Protein AF-A0AAF0T9L7-F1 (afdb_monomer_lite)

Structure (mmCIF, N/CA/C/O backbone):
data_AF-A0AAF0T9L7-F1
#
_entry.id   AF-A0AAF0T9L7-F1
#
loop_
_atom_site.group_PDB
_atom_site.id
_atom_site.type_symbol
_atom_site.label_atom_id
_atom_site.label_alt_id
_atom_site.label_comp_id
_atom_site.label_asym_id
_atom_site.label_entity_id
_atom_site.label_seq_id
_atom_site.pdbx_PDB_ins_code
_atom_site.Cartn_x
_atom_site.Cartn_y
_atom_site.Cartn_z
_atom_site.occupancy
_atom_site.B_iso_or_equiv
_atom_site.auth_seq_id
_atom_site.auth_comp_id
_atom_site.auth_asym_id
_atom_site.auth_atom_id
_atom_site.pdbx_PDB_model_num
ATOM 1 N N . MET A 1 1 ? -0.101 -30.453 -22.690 1.00 44.97 1 MET A N 1
ATOM 2 C CA . MET A 1 1 ? 1.065 -29.717 -22.142 1.00 44.97 1 MET A CA 1
ATOM 3 C C . MET A 1 1 ? 0.828 -28.213 -21.873 1.00 44.97 1 MET A C 1
ATOM 5 O O . MET A 1 1 ? 1.770 -27.533 -21.501 1.00 44.97 1 MET A O 1
ATOM 9 N N . GLN A 1 2 ? -0.396 -27.660 -21.968 1.00 41.09 2 GLN A N 1
ATOM 10 C CA . GLN A 1 2 ? -0.659 -26.228 -21.673 1.00 41.09 2 GLN A CA 1
ATOM 11 C C . GLN A 1 2 ? -1.040 -25.912 -20.207 1.00 41.09 2 GLN A C 1
ATOM 13 O O . GLN A 1 2 ? -1.051 -24.745 -19.822 1.00 41.09 2 GLN A O 1
ATOM 18 N N . ARG A 1 3 ? -1.340 -26.919 -19.366 1.00 41.00 3 ARG A N 1
ATOM 19 C CA . ARG A 1 3 ? -1.760 -26.705 -17.963 1.00 41.00 3 ARG A CA 1
ATOM 20 C C . ARG A 1 3 ? -0.591 -26.476 -16.992 1.00 41.00 3 ARG A C 1
ATOM 22 O O . ARG A 1 3 ? -0.731 -25.638 -16.104 1.00 41.00 3 ARG A O 1
ATOM 29 N N . GLU A 1 4 ? 0.560 -27.127 -17.193 1.00 37.19 4 GLU A N 1
ATOM 30 C CA . GLU A 1 4 ? 1.775 -26.931 -16.376 1.00 37.19 4 GLU A CA 1
ATOM 31 C C . GLU A 1 4 ? 2.280 -25.478 -16.428 1.00 37.19 4 GLU A C 1
ATOM 33 O O . GLU A 1 4 ? 2.486 -24.841 -15.396 1.00 37.19 4 GLU A O 1
ATOM 38 N N . GLY A 1 5 ? 2.401 -24.909 -17.635 1.00 35.00 5 GLY A N 1
ATOM 39 C CA . GLY A 1 5 ? 2.940 -23.556 -17.831 1.00 35.00 5 GLY A CA 1
ATOM 40 C C . GLY A 1 5 ? 2.062 -22.436 -17.258 1.00 35.00 5 GLY A C 1
ATOM 41 O O . GLY A 1 5 ? 2.557 -21.347 -16.971 1.00 35.00 5 GLY A O 1
ATOM 42 N N . SER A 1 6 ? 0.766 -22.697 -17.059 1.00 45.22 6 SER A N 1
ATOM 43 C CA . SER A 1 6 ? -0.168 -21.751 -16.438 1.00 45.22 6 SER A CA 1
ATOM 44 C C . SER A 1 6 ? -0.109 -21.805 -14.903 1.00 45.22 6 SER A C 1
ATOM 46 O O . SER A 1 6 ? -0.195 -20.764 -14.252 1.00 45.22 6 SER A O 1
ATOM 48 N N . ARG A 1 7 ? 0.124 -22.990 -14.309 1.00 40.91 7 ARG A N 1
ATOM 49 C CA . ARG A 1 7 ? 0.312 -23.148 -12.852 1.00 40.91 7 ARG A CA 1
ATOM 50 C C . ARG A 1 7 ? 1.605 -22.509 -12.356 1.00 40.91 7 ARG A C 1
ATOM 52 O O . ARG A 1 7 ? 1.544 -21.709 -11.430 1.00 40.91 7 ARG A O 1
ATOM 59 N N . VAL A 1 8 ? 2.729 -22.757 -13.030 1.00 42.78 8 VAL A N 1
ATOM 60 C CA . VAL A 1 8 ? 4.041 -22.210 -12.632 1.00 42.78 8 VAL A CA 1
ATOM 61 C C . VAL A 1 8 ? 4.058 -20.678 -12.705 1.00 42.78 8 VAL A C 1
ATOM 63 O O . VAL A 1 8 ? 4.548 -20.013 -11.795 1.00 42.78 8 VAL A O 1
ATOM 66 N N . LYS A 1 9 ? 3.435 -20.078 -13.732 1.00 46.19 9 LYS A N 1
ATOM 67 C CA . LYS A 1 9 ? 3.265 -18.614 -13.799 1.00 46.19 9 LYS A CA 1
ATOM 68 C C . LYS A 1 9 ? 2.417 -18.073 -12.645 1.00 46.19 9 LYS A C 1
ATOM 70 O O . LYS A 1 9 ? 2.700 -16.985 -12.152 1.00 46.19 9 LYS A O 1
ATOM 75 N N . LYS A 1 10 ? 1.395 -18.814 -12.207 1.00 51.34 10 LYS A N 1
ATOM 76 C CA . LYS A 1 10 ? 0.506 -18.417 -11.106 1.00 51.34 10 LYS A CA 1
ATOM 77 C C . LYS A 1 10 ? 1.202 -18.515 -9.740 1.00 51.34 10 LYS A C 1
ATOM 79 O O . LYS A 1 10 ? 1.030 -17.614 -8.924 1.00 51.34 10 LYS A O 1
ATOM 84 N N . GLU A 1 11 ? 2.035 -19.532 -9.526 1.00 48.31 11 GLU A N 1
ATOM 85 C CA . GLU A 1 11 ? 2.870 -19.697 -8.322 1.00 48.31 11 GLU A CA 1
ATOM 86 C C . GLU A 1 11 ? 3.959 -18.624 -8.207 1.00 48.31 11 GLU A C 1
ATOM 88 O O . GLU A 1 11 ? 4.082 -17.980 -7.166 1.00 48.31 11 GLU A O 1
ATOM 93 N N . VAL A 1 12 ? 4.683 -18.342 -9.296 1.00 53.25 12 VAL A N 1
ATOM 94 C CA . VAL A 1 12 ? 5.700 -17.273 -9.327 1.00 53.25 12 VAL A CA 1
ATOM 95 C C . VAL A 1 12 ? 5.063 -15.885 -9.128 1.00 53.25 12 VAL A C 1
ATOM 97 O O . VAL A 1 12 ? 5.636 -15.000 -8.489 1.00 53.25 12 VAL A O 1
ATOM 100 N N . CYS A 1 13 ? 3.838 -15.687 -9.620 1.00 58.91 13 CYS A N 1
ATOM 101 C CA . CYS A 1 13 ? 3.065 -14.464 -9.396 1.00 58.91 13 CYS A CA 1
ATOM 102 C C . CYS A 1 13 ? 2.594 -14.346 -7.928 1.00 58.91 13 CYS A C 1
ATOM 104 O O . CYS A 1 13 ? 2.679 -13.274 -7.327 1.00 58.91 13 CYS A O 1
ATOM 106 N N . SER A 1 14 ? 2.185 -15.460 -7.308 1.00 63.88 14 SER A N 1
ATOM 107 C CA . SER A 1 14 ? 1.803 -15.527 -5.890 1.00 63.88 14 SER A CA 1
ATOM 108 C C . SER A 1 14 ? 2.974 -15.210 -4.952 1.00 63.88 14 SER A C 1
ATOM 110 O O . SER A 1 14 ? 2.813 -14.384 -4.048 1.00 63.88 14 SER A O 1
ATOM 112 N N . CYS A 1 15 ? 4.169 -15.764 -5.197 1.00 78.06 15 CYS A N 1
ATOM 113 C CA . CYS A 1 15 ? 5.333 -15.481 -4.354 1.00 78.06 15 CYS A CA 1
ATOM 114 C C . CYS A 1 15 ? 5.812 -14.027 -4.488 1.00 78.06 15 CYS A C 1
ATOM 116 O O . CYS A 1 15 ? 6.264 -13.426 -3.513 1.00 78.06 15 CYS A O 1
ATOM 118 N N . LEU A 1 16 ? 5.685 -13.429 -5.679 1.00 83.19 16 LEU A N 1
ATOM 119 C CA . LEU A 1 16 ? 6.010 -12.018 -5.886 1.00 83.19 16 LEU A CA 1
ATOM 120 C C . LEU A 1 16 ? 5.016 -11.104 -5.162 1.00 83.19 16 LEU A C 1
ATOM 122 O O . LEU A 1 16 ? 5.440 -10.163 -4.493 1.00 83.19 16 LEU A O 1
ATOM 126 N N . ARG A 1 17 ? 3.712 -11.398 -5.246 1.00 85.25 17 ARG A N 1
ATOM 127 C CA . ARG A 1 17 ? 2.680 -10.662 -4.503 1.00 85.25 17 ARG A CA 1
ATOM 128 C C . ARG A 1 17 ? 2.938 -10.709 -2.997 1.00 85.25 17 ARG A C 1
ATOM 130 O O . ARG A 1 17 ? 2.876 -9.664 -2.361 1.00 85.25 17 ARG A O 1
ATOM 137 N N . ALA A 1 18 ? 3.265 -11.879 -2.445 1.00 88.00 18 ALA A N 1
ATOM 138 C CA . ALA A 1 18 ? 3.575 -12.027 -1.022 1.00 88.00 18 ALA A CA 1
ATOM 139 C C . ALA A 1 18 ? 4.761 -11.145 -0.594 1.00 88.00 18 ALA A C 1
ATOM 141 O O . ALA A 1 18 ? 4.631 -10.363 0.343 1.00 88.00 18 ALA A O 1
ATOM 142 N N . ARG A 1 19 ? 5.869 -11.171 -1.350 1.00 89.38 19 ARG A N 1
ATOM 143 C CA . ARG A 1 19 ? 7.046 -10.317 -1.093 1.00 89.38 19 ARG A CA 1
ATOM 144 C C . ARG A 1 19 ? 6.738 -8.821 -1.182 1.00 89.38 19 ARG A C 1
ATOM 146 O O . ARG A 1 19 ? 7.317 -8.025 -0.453 1.00 89.38 19 ARG A O 1
ATOM 153 N N . LEU A 1 20 ? 5.849 -8.414 -2.089 1.00 90.88 20 LEU A N 1
ATOM 154 C CA . LEU A 1 20 ? 5.440 -7.011 -2.215 1.00 90.88 20 LEU A CA 1
ATOM 155 C C . LEU A 1 20 ? 4.542 -6.574 -1.056 1.00 90.88 20 LEU A C 1
ATOM 157 O O . LEU A 1 20 ? 4.671 -5.449 -0.585 1.00 90.88 20 LEU A O 1
ATOM 161 N N . VAL A 1 21 ? 3.668 -7.459 -0.575 1.00 92.50 21 VAL A N 1
ATOM 162 C CA . VAL A 1 21 ? 2.855 -7.215 0.625 1.00 92.50 21 VAL A CA 1
ATOM 163 C C . VAL A 1 21 ? 3.735 -7.129 1.871 1.00 92.50 21 VAL A C 1
ATOM 165 O O . VAL A 1 21 ? 3.544 -6.230 2.681 1.00 92.50 21 VAL A O 1
ATOM 168 N N . GLU A 1 22 ? 4.731 -7.999 2.005 1.00 92.69 22 GLU A N 1
ATOM 169 C CA . GLU A 1 22 ? 5.725 -7.921 3.078 1.00 92.69 22 GLU A CA 1
ATOM 170 C C . GLU A 1 22 ? 6.506 -6.600 3.018 1.00 92.69 22 GLU A C 1
ATOM 172 O O . GLU A 1 22 ? 6.588 -5.882 4.012 1.00 92.69 22 GLU A O 1
ATOM 177 N N . SER A 1 23 ? 6.971 -6.212 1.825 1.00 90.94 23 SER A N 1
ATOM 178 C CA . SER A 1 23 ? 7.615 -4.913 1.598 1.00 90.94 23 SER A CA 1
ATOM 179 C C . SER A 1 23 ? 6.702 -3.741 1.972 1.00 90.94 23 SER A C 1
ATOM 181 O O . SER A 1 23 ? 7.194 -2.745 2.499 1.00 90.94 23 SER A O 1
ATOM 183 N N . LEU A 1 24 ? 5.394 -3.842 1.711 1.00 94.25 24 LEU A N 1
ATOM 184 C CA . LEU A 1 24 ? 4.403 -2.840 2.107 1.00 94.25 24 LEU A CA 1
ATOM 185 C C . LEU A 1 24 ? 4.301 -2.759 3.627 1.00 94.25 24 LEU A C 1
ATOM 187 O O . LEU A 1 24 ? 4.399 -1.668 4.179 1.00 94.25 24 LEU A O 1
ATOM 191 N N . ILE A 1 25 ? 4.155 -3.901 4.302 1.00 92.88 25 ILE A N 1
ATOM 192 C CA . ILE A 1 25 ? 4.043 -3.966 5.763 1.00 92.88 25 ILE A CA 1
ATOM 193 C C . ILE A 1 25 ? 5.285 -3.359 6.421 1.00 92.88 25 ILE A C 1
ATOM 195 O O . ILE A 1 25 ? 5.131 -2.475 7.264 1.00 92.88 25 ILE A O 1
ATOM 199 N N . GLN A 1 26 ? 6.484 -3.749 5.985 1.00 93.06 26 GLN A N 1
ATOM 200 C CA . GLN A 1 26 ? 7.731 -3.196 6.515 1.00 93.06 26 GLN A CA 1
ATOM 201 C C . GLN A 1 26 ? 7.818 -1.683 6.275 1.00 93.06 26 GLN A C 1
ATOM 203 O O . GLN A 1 26 ? 8.050 -0.920 7.205 1.00 93.06 26 GLN A O 1
ATOM 208 N N . SER A 1 27 ? 7.515 -1.225 5.055 1.00 92.12 27 SER A N 1
ATOM 209 C CA . SER A 1 27 ? 7.554 0.207 4.725 1.00 92.12 27 SER A CA 1
ATOM 210 C C . SER A 1 27 ? 6.575 1.028 5.571 1.00 92.12 27 SER A C 1
ATOM 212 O O . SER A 1 27 ? 6.894 2.139 5.978 1.00 92.12 27 SER A O 1
ATOM 214 N N . THR A 1 28 ? 5.380 0.495 5.858 1.00 91.81 28 THR A N 1
ATOM 215 C CA . THR A 1 28 ? 4.410 1.176 6.735 1.00 91.81 28 THR A CA 1
ATOM 216 C C . THR A 1 28 ? 4.888 1.269 8.183 1.00 91.81 28 THR A C 1
ATOM 218 O O . THR A 1 28 ? 4.606 2.264 8.844 1.00 91.81 28 THR A O 1
ATOM 221 N N . GLN A 1 29 ? 5.631 0.270 8.669 1.00 91.06 29 GLN A N 1
ATOM 222 C CA . GLN A 1 29 ? 6.225 0.293 10.008 1.00 91.06 29 GLN A CA 1
ATOM 223 C C . GLN A 1 29 ? 7.369 1.306 10.087 1.00 91.06 29 GLN A C 1
ATOM 225 O O . GLN A 1 29 ? 7.397 2.117 11.009 1.00 91.06 29 GLN A O 1
ATOM 230 N N . ASP A 1 30 ? 8.253 1.321 9.088 1.00 90.06 30 ASP A N 1
ATOM 231 C CA . ASP A 1 30 ? 9.377 2.261 9.018 1.00 90.06 30 ASP A CA 1
ATOM 232 C C . ASP A 1 30 ? 8.896 3.722 8.933 1.00 90.06 30 ASP A C 1
ATOM 234 O O . ASP A 1 30 ? 9.528 4.625 9.480 1.00 90.06 30 ASP A O 1
ATOM 238 N N . LEU A 1 31 ? 7.756 3.959 8.271 1.00 88.81 31 LEU A N 1
ATOM 239 C CA . LEU A 1 31 ? 7.113 5.275 8.174 1.00 88.81 31 LEU A CA 1
ATOM 240 C C . LEU A 1 31 ? 6.225 5.625 9.375 1.00 88.81 31 LEU A C 1
ATOM 242 O O . LEU A 1 31 ? 5.736 6.751 9.422 1.00 88.81 31 LEU A O 1
ATOM 246 N N . GLN A 1 32 ? 6.003 4.694 10.312 1.00 89.06 32 GLN A N 1
ATOM 247 C CA . GLN A 1 32 ? 5.144 4.884 11.491 1.00 89.06 32 GLN A CA 1
ATOM 248 C C . GLN A 1 32 ? 3.732 5.394 11.133 1.00 89.06 32 GLN A C 1
ATOM 250 O O . GLN A 1 32 ? 3.168 6.238 11.827 1.00 89.06 32 GLN A O 1
ATOM 255 N N . VAL A 1 33 ? 3.156 4.910 10.025 1.00 88.31 33 VAL A N 1
ATOM 256 C CA . VAL A 1 33 ? 1.812 5.339 9.599 1.00 88.31 33 VAL A CA 1
ATOM 257 C C . VAL A 1 33 ? 0.723 4.700 10.455 1.00 88.31 33 VAL A C 1
ATOM 259 O O . VAL A 1 33 ? 0.881 3.589 10.969 1.00 88.31 33 VAL A O 1
ATOM 262 N N . SER A 1 34 ? -0.423 5.373 10.553 1.00 88.56 34 SER A N 1
ATOM 263 C CA . SER A 1 34 ? -1.577 4.845 11.275 1.00 88.56 34 SER A CA 1
ATOM 264 C C . SER A 1 34 ? -2.085 3.522 10.669 1.00 88.56 34 SER A C 1
ATOM 266 O O . SER A 1 34 ? -1.939 3.272 9.462 1.00 88.56 34 SER A O 1
ATOM 268 N N . PRO A 1 35 ? -2.727 2.656 11.474 1.00 87.75 35 PRO A N 1
ATOM 269 C CA . PRO A 1 35 ? -3.297 1.407 10.979 1.00 87.75 35 PRO A CA 1
ATOM 270 C C . PRO A 1 35 ? -4.268 1.604 9.807 1.00 87.75 35 PRO A C 1
ATOM 272 O O . PRO A 1 35 ? -4.201 0.847 8.837 1.00 87.75 35 PRO A O 1
ATOM 275 N N . VAL A 1 36 ? -5.104 2.651 9.837 1.00 86.94 36 VAL A N 1
ATOM 276 C CA . VAL A 1 36 ? -6.022 2.965 8.731 1.00 86.94 36 VAL A CA 1
ATOM 277 C C . VAL A 1 36 ? -5.261 3.182 7.421 1.00 86.94 36 VAL A C 1
ATOM 279 O O . VAL A 1 36 ? -5.594 2.548 6.424 1.00 86.94 36 VAL A O 1
ATOM 282 N N . VAL A 1 37 ? -4.163 3.947 7.423 1.00 89.00 37 VAL A N 1
ATOM 283 C CA . VAL A 1 37 ? -3.316 4.159 6.236 1.00 89.00 37 VAL A CA 1
ATOM 284 C C . VAL A 1 37 ? -2.710 2.845 5.743 1.00 89.00 37 VAL A C 1
ATOM 286 O O . VAL A 1 37 ? -2.718 2.579 4.539 1.00 89.00 37 VAL A O 1
ATOM 289 N N . LYS A 1 38 ? -2.220 1.996 6.654 1.00 91.19 38 LYS A N 1
ATOM 290 C CA . LYS A 1 38 ? -1.647 0.685 6.312 1.00 91.19 38 LYS A CA 1
ATOM 291 C C . LYS A 1 38 ? -2.661 -0.205 5.591 1.00 91.19 38 LYS A C 1
ATOM 293 O O . LYS A 1 38 ? -2.341 -0.780 4.547 1.00 91.19 38 LYS A O 1
ATOM 298 N N . TYR A 1 39 ? -3.876 -0.320 6.121 1.00 89.56 39 TYR A N 1
ATOM 299 C CA . TYR A 1 39 ? -4.913 -1.169 5.530 1.00 89.56 39 TYR A CA 1
ATOM 300 C C . TYR A 1 39 ? -5.495 -0.573 4.242 1.00 89.56 39 TYR A C 1
ATOM 302 O O . TYR A 1 39 ? -5.749 -1.323 3.293 1.00 89.56 39 TYR A O 1
ATOM 310 N N . SER A 1 40 ? -5.618 0.754 4.154 1.00 89.50 40 SER A N 1
ATOM 311 C CA . SER A 1 40 ? -5.934 1.469 2.910 1.00 89.50 40 SER A CA 1
ATOM 312 C C . SER A 1 40 ? -4.920 1.156 1.817 1.00 89.50 40 SER A C 1
ATOM 314 O O . SER A 1 40 ? -5.302 0.724 0.729 1.00 89.50 40 SER A O 1
ATOM 316 N N . ALA A 1 41 ? -3.627 1.283 2.122 1.00 92.19 41 ALA A N 1
ATOM 317 C CA . ALA A 1 41 ? -2.548 1.040 1.172 1.00 92.19 41 ALA A CA 1
ATOM 318 C C . ALA A 1 41 ? -2.522 -0.419 0.711 1.00 92.19 41 ALA A C 1
ATOM 320 O O . ALA A 1 41 ? -2.368 -0.693 -0.481 1.00 92.19 41 ALA A O 1
ATOM 321 N N . LEU A 1 42 ? -2.728 -1.356 1.642 1.00 91.56 42 LEU A N 1
ATOM 322 C CA . LEU A 1 42 ? -2.811 -2.780 1.338 1.00 91.56 42 LEU A CA 1
ATOM 323 C C . LEU A 1 42 ? -3.977 -3.085 0.391 1.00 91.56 42 LEU A C 1
ATOM 325 O O . LEU A 1 42 ? -3.793 -3.802 -0.593 1.00 91.56 42 LEU A O 1
ATOM 329 N N . SER A 1 43 ? -5.158 -2.523 0.657 1.00 90.12 43 SER A N 1
ATOM 330 C CA . SER A 1 43 ? -6.332 -2.693 -0.202 1.00 90.12 43 SER A CA 1
ATOM 331 C C . SER A 1 43 ? -6.104 -2.081 -1.588 1.00 90.12 43 SER A C 1
ATOM 333 O O . SER A 1 43 ? -6.293 -2.748 -2.610 1.00 90.12 43 SER A O 1
ATOM 335 N N . LEU A 1 44 ? -5.605 -0.843 -1.632 1.00 90.62 44 LEU A N 1
ATOM 336 C CA . LEU A 1 44 ? -5.315 -0.110 -2.863 1.00 90.62 44 LEU A CA 1
ATOM 337 C C . LEU A 1 44 ? -4.313 -0.866 -3.748 1.00 90.62 44 LEU A C 1
ATOM 339 O O . LEU A 1 44 ? -4.545 -1.043 -4.945 1.00 90.62 44 LEU A O 1
ATOM 343 N N . PHE A 1 45 ? -3.225 -1.362 -3.158 1.00 92.19 45 PHE A N 1
ATOM 344 C CA . PHE A 1 45 ? -2.176 -2.060 -3.891 1.00 92.19 45 PHE A CA 1
ATOM 345 C C . PHE A 1 45 ? -2.545 -3.512 -4.220 1.00 92.19 45 PHE A C 1
ATOM 347 O O . PHE A 1 45 ? -2.594 -3.893 -5.389 1.00 92.19 45 PHE A O 1
ATOM 354 N N . ALA A 1 46 ? -2.794 -4.346 -3.207 1.00 89.94 46 ALA A N 1
ATOM 355 C CA . ALA A 1 46 ? -2.865 -5.797 -3.380 1.00 89.94 46 ALA A CA 1
ATOM 356 C C . ALA A 1 46 ? -4.207 -6.273 -3.950 1.00 89.94 46 ALA A C 1
ATOM 358 O O . ALA A 1 46 ? -4.239 -7.274 -4.671 1.00 89.94 46 ALA A O 1
ATOM 359 N N . ASN A 1 47 ? -5.305 -5.579 -3.641 1.00 87.50 47 ASN A N 1
ATOM 360 C CA . ASN A 1 47 ? -6.644 -6.001 -4.060 1.00 87.50 47 ASN A CA 1
ATOM 361 C C . ASN A 1 47 ? -7.108 -5.311 -5.339 1.00 87.50 47 ASN A C 1
ATOM 363 O O . ASN A 1 47 ? -7.932 -5.874 -6.053 1.00 87.50 47 ASN A O 1
ATOM 367 N N . ARG A 1 48 ? -6.577 -4.122 -5.646 1.00 88.38 48 ARG A N 1
ATOM 368 C CA . ARG A 1 48 ? -7.032 -3.326 -6.791 1.00 88.38 48 ARG A CA 1
ATOM 369 C C . ARG A 1 48 ? -5.944 -3.139 -7.837 1.00 88.38 48 ARG A C 1
ATOM 371 O O . ARG A 1 48 ? -6.083 -3.639 -8.947 1.00 88.38 48 ARG A O 1
ATOM 378 N N . PHE A 1 49 ? -4.835 -2.491 -7.489 1.00 89.38 49 PHE A N 1
ATOM 379 C CA . PHE A 1 49 ? -3.804 -2.150 -8.470 1.00 89.38 49 PHE A CA 1
ATOM 380 C C . PHE A 1 49 ? -3.109 -3.388 -9.054 1.00 89.38 49 PHE A C 1
ATOM 382 O O . PHE A 1 49 ? -3.049 -3.546 -10.273 1.00 89.38 49 PHE A O 1
ATOM 389 N N . TYR A 1 50 ? -2.622 -4.296 -8.203 1.00 88.56 50 TYR A N 1
ATOM 390 C CA . TYR A 1 50 ? -1.885 -5.485 -8.636 1.00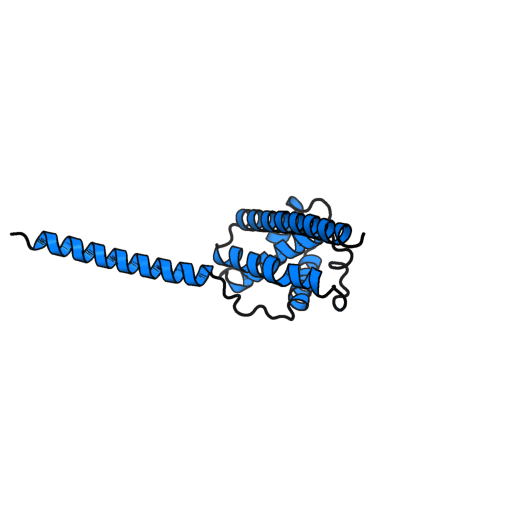 88.56 50 TYR A CA 1
ATOM 391 C C . TYR A 1 50 ? -2.734 -6.422 -9.522 1.00 88.56 50 TYR A C 1
ATOM 393 O O . TYR A 1 50 ? -2.251 -6.824 -10.583 1.00 88.56 50 TYR A O 1
ATOM 401 N N . PRO A 1 51 ? -4.004 -6.738 -9.187 1.00 86.12 51 PRO A N 1
ATOM 402 C CA . PRO A 1 51 ? -4.867 -7.509 -10.081 1.00 86.12 51 PRO A CA 1
ATOM 403 C C . PRO A 1 51 ? -5.182 -6.794 -11.398 1.00 86.12 51 PRO A C 1
ATOM 405 O O . PRO A 1 51 ? -5.125 -7.442 -12.441 1.00 86.12 51 PRO A O 1
ATOM 408 N N . SER A 1 52 ? -5.445 -5.481 -11.390 1.00 84.69 52 SER A N 1
ATOM 409 C CA . SER A 1 52 ? -5.683 -4.707 -12.622 1.00 84.69 52 SER A CA 1
ATOM 410 C C . SER A 1 52 ? -4.478 -4.738 -13.560 1.00 84.69 52 SER A C 1
ATOM 412 O O . SER A 1 52 ? -4.627 -4.861 -14.776 1.00 84.69 52 SER A O 1
ATOM 414 N N . LEU A 1 53 ? -3.276 -4.707 -12.989 1.00 81.88 53 LEU A N 1
ATOM 415 C CA . LEU A 1 53 ? -2.018 -4.749 -13.721 1.00 81.88 53 LEU A CA 1
ATOM 416 C C . LEU A 1 53 ? -1.769 -6.096 -14.415 1.00 81.88 53 LEU A C 1
ATOM 418 O O . LEU A 1 53 ? -1.308 -6.128 -15.556 1.00 81.88 53 LEU A O 1
ATOM 422 N N . ILE A 1 54 ? -2.090 -7.201 -13.737 1.00 78.56 54 ILE A N 1
ATOM 423 C CA . ILE A 1 54 ? -1.925 -8.566 -14.261 1.00 78.56 54 ILE A CA 1
ATOM 424 C C . ILE A 1 54 ? -3.085 -8.967 -15.189 1.00 78.56 54 ILE A C 1
ATOM 426 O O . ILE A 1 54 ? -2.866 -9.685 -16.162 1.00 78.56 54 ILE A O 1
ATOM 430 N N . GLY A 1 55 ? -4.311 -8.525 -14.893 1.00 66.81 55 GLY A N 1
ATOM 431 C CA . GLY A 1 55 ? -5.537 -8.961 -15.565 1.00 66.81 55 GLY A CA 1
ATOM 432 C C . GLY A 1 55 ? -5.885 -8.196 -16.844 1.00 66.81 55 GLY A C 1
ATOM 433 O O . GLY A 1 55 ? -6.252 -8.823 -17.834 1.00 66.81 55 GLY A O 1
ATOM 434 N N . ALA A 1 56 ? -5.766 -6.863 -16.858 1.00 59.66 56 ALA A N 1
ATOM 435 C CA . ALA A 1 56 ? -6.162 -6.055 -18.021 1.00 59.66 56 ALA A CA 1
ATOM 436 C C . ALA A 1 56 ? -5.054 -5.942 -19.085 1.00 59.66 56 ALA A C 1
ATOM 438 O O . ALA A 1 56 ? -5.316 -5.605 -20.241 1.00 59.66 56 ALA A O 1
ATOM 439 N N . GLY A 1 57 ? -3.807 -6.240 -18.705 1.00 56.28 57 GLY A N 1
ATOM 440 C CA . GLY A 1 57 ? -2.636 -5.835 -19.471 1.00 56.28 57 GLY A CA 1
ATOM 441 C C . GLY A 1 57 ? -2.512 -4.309 -19.486 1.00 56.28 57 GLY A C 1
ATOM 442 O O . GLY A 1 57 ? -3.483 -3.567 -19.574 1.00 56.28 57 GLY A O 1
ATOM 443 N N . THR A 1 58 ? -1.292 -3.798 -19.417 1.00 58.88 58 THR A N 1
ATOM 444 C CA . THR A 1 58 ? -1.002 -2.353 -19.399 1.00 58.88 58 THR A CA 1
ATOM 445 C C . THR A 1 58 ? -1.206 -1.700 -20.776 1.00 58.88 58 THR A C 1
ATOM 447 O O . THR A 1 58 ? -0.403 -0.860 -21.175 1.00 58.88 58 THR A O 1
ATOM 450 N N . LYS A 1 59 ? -2.200 -2.141 -21.559 1.00 56.03 59 LYS A N 1
ATOM 451 C CA . LYS A 1 59 ? -2.348 -1.800 -22.983 1.00 56.03 59 LYS A CA 1
ATOM 452 C C . LYS A 1 59 ? -2.542 -0.298 -23.201 1.00 56.03 59 LYS A C 1
ATOM 454 O O . LYS A 1 59 ? -1.972 0.242 -24.143 1.00 56.03 59 LYS A O 1
ATOM 459 N N . ASP A 1 60 ? -3.242 0.366 -22.284 1.00 54.75 60 ASP A N 1
ATOM 460 C CA . ASP A 1 60 ? -3.518 1.804 -22.385 1.00 54.75 60 ASP A CA 1
ATOM 461 C C . ASP A 1 60 ? -2.470 2.669 -21.670 1.00 54.75 60 ASP A C 1
ATOM 463 O O . ASP A 1 60 ? -2.210 3.810 -22.054 1.00 54.75 60 ASP A O 1
ATOM 467 N N . ALA A 1 61 ? -1.797 2.121 -20.658 1.00 59.28 61 ALA A N 1
ATOM 468 C CA . ALA A 1 61 ? -0.835 2.861 -19.855 1.00 59.28 61 ALA A CA 1
ATOM 469 C C . ALA A 1 61 ? 0.589 2.706 -20.423 1.00 59.28 61 ALA A C 1
ATOM 471 O O . ALA A 1 61 ? 1.385 1.883 -19.966 1.00 59.28 61 ALA A O 1
ATOM 472 N N . LYS A 1 62 ? 0.928 3.538 -21.418 1.00 63.94 62 LYS A N 1
ATOM 473 C CA . LYS A 1 62 ? 2.257 3.631 -22.069 1.00 63.94 62 LYS A CA 1
ATOM 474 C C . LYS A 1 62 ? 3.337 4.262 -21.168 1.00 63.94 62 LYS A C 1
ATOM 476 O O . LYS A 1 62 ? 4.052 5.177 -21.575 1.00 63.94 62 LYS A O 1
ATOM 481 N N . SER A 1 63 ? 3.454 3.821 -19.917 1.00 73.81 63 SER A N 1
ATOM 482 C CA . SER A 1 63 ? 4.490 4.301 -18.997 1.00 73.81 63 SER A CA 1
ATOM 483 C C . SER A 1 63 ? 5.654 3.318 -18.928 1.00 73.81 63 SER A C 1
ATOM 485 O O . SER A 1 63 ? 5.446 2.123 -18.729 1.00 73.81 63 SER A O 1
ATOM 487 N N . TRP A 1 64 ? 6.888 3.829 -18.989 1.00 77.50 64 TRP A N 1
ATOM 488 C CA . TRP A 1 64 ? 8.107 3.034 -18.769 1.00 77.50 64 TRP A CA 1
ATOM 489 C C . TRP A 1 64 ? 8.115 2.329 -17.397 1.00 77.50 64 TRP A C 1
ATOM 491 O O . TRP A 1 64 ? 8.777 1.312 -17.223 1.00 77.50 64 TRP A O 1
ATOM 501 N N . LEU A 1 65 ? 7.338 2.835 -16.428 1.00 77.69 65 LEU A N 1
ATOM 502 C CA . LEU A 1 65 ? 7.161 2.212 -15.112 1.00 77.69 65 LEU A CA 1
ATOM 503 C C . LEU A 1 65 ? 6.409 0.874 -15.178 1.00 77.69 65 LEU A C 1
ATOM 505 O O . LEU A 1 65 ? 6.565 0.032 -14.295 1.00 77.69 65 LEU A O 1
ATOM 509 N N . LEU A 1 66 ? 5.595 0.675 -16.213 1.00 76.81 66 LEU A N 1
ATOM 510 C CA . LEU A 1 66 ? 4.763 -0.513 -16.386 1.00 76.81 66 LEU A CA 1
ATOM 511 C C . LEU A 1 66 ? 5.369 -1.522 -17.367 1.00 76.81 66 LEU A C 1
ATOM 513 O O . LEU A 1 66 ? 5.016 -2.699 -17.323 1.00 76.81 66 LEU A O 1
ATOM 517 N N . GLN A 1 67 ? 6.291 -1.084 -18.230 1.00 75.38 67 GLN A N 1
ATOM 518 C CA . GLN A 1 67 ? 6.940 -1.933 -19.226 1.00 75.38 67 GLN A CA 1
ATOM 519 C C . GLN A 1 67 ? 8.456 -1.674 -19.275 1.00 75.38 67 GLN A C 1
ATOM 521 O O . GLN A 1 67 ? 8.866 -0.612 -19.745 1.00 75.38 67 GLN A O 1
ATOM 526 N N . PRO A 1 68 ? 9.303 -2.632 -18.846 1.00 70.50 68 PRO A N 1
ATOM 527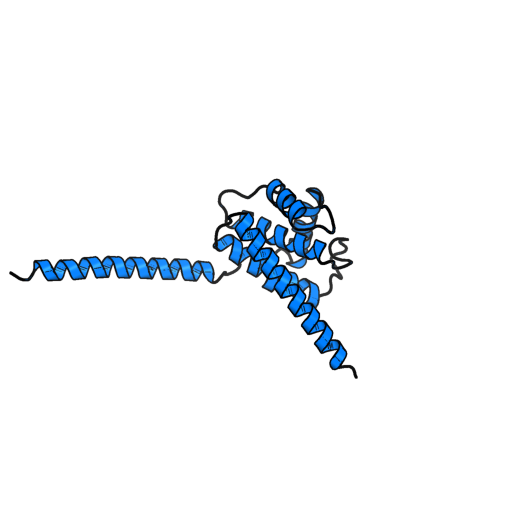 C CA . PRO A 1 68 ? 8.971 -3.941 -18.266 1.00 70.50 68 PRO A CA 1
ATOM 528 C C . PRO A 1 68 ? 8.517 -3.862 -16.797 1.00 70.50 68 PRO A C 1
ATOM 530 O O . PRO A 1 68 ? 8.970 -3.007 -16.036 1.00 70.50 68 PRO A O 1
ATOM 533 N N . LEU A 1 69 ? 7.673 -4.809 -16.369 1.00 76.00 69 LEU A N 1
ATOM 534 C CA . LEU A 1 69 ? 7.199 -4.908 -14.987 1.00 76.00 69 LEU A CA 1
ATOM 535 C C . LEU A 1 69 ? 8.283 -5.483 -14.057 1.00 76.00 69 LEU A C 1
ATOM 537 O O . LEU A 1 69 ? 8.324 -6.680 -13.775 1.00 76.00 69 LEU A O 1
ATOM 541 N N . ARG A 1 70 ? 9.203 -4.626 -13.609 1.00 82.25 70 ARG A N 1
ATOM 542 C CA . ARG A 1 70 ? 10.295 -5.003 -12.697 1.00 82.25 70 ARG A CA 1
ATOM 543 C C . ARG A 1 70 ? 9.841 -4.989 -11.238 1.00 82.25 70 ARG A C 1
ATOM 545 O O . ARG A 1 70 ? 8.961 -4.219 -10.857 1.00 82.25 70 ARG A O 1
ATOM 552 N N . LYS A 1 71 ? 10.507 -5.793 -10.401 1.00 85.31 71 LYS A N 1
ATOM 553 C CA . LYS A 1 71 ? 10.296 -5.803 -8.943 1.00 85.31 71 LYS A CA 1
ATOM 554 C C . LYS A 1 71 ? 10.491 -4.408 -8.331 1.00 85.31 71 LYS A C 1
ATOM 556 O O . LYS A 1 71 ? 9.646 -3.988 -7.551 1.00 85.31 71 LYS A O 1
ATOM 561 N N . SER A 1 72 ? 11.527 -3.678 -8.751 1.00 86.69 72 SER A N 1
ATOM 562 C CA . SER A 1 72 ? 11.801 -2.303 -8.308 1.00 86.69 72 SER A CA 1
ATOM 563 C C . SER A 1 72 ? 10.637 -1.348 -8.597 1.00 86.69 72 SER A C 1
ATOM 565 O O . SER A 1 72 ? 10.231 -0.585 -7.726 1.00 86.69 72 SER A O 1
ATOM 567 N N . ASN A 1 73 ? 10.037 -1.434 -9.790 1.00 89.75 73 ASN A N 1
ATOM 568 C CA . ASN A 1 73 ? 8.877 -0.619 -10.158 1.00 89.75 73 ASN A CA 1
ATOM 569 C C . ASN A 1 73 ? 7.656 -0.977 -9.300 1.00 89.75 73 ASN A C 1
ATOM 571 O O . ASN A 1 73 ? 6.930 -0.095 -8.855 1.00 89.75 73 ASN A O 1
ATOM 575 N N . LEU A 1 74 ? 7.435 -2.267 -9.029 1.00 90.19 74 LEU A N 1
ATOM 576 C CA . LEU A 1 74 ? 6.348 -2.712 -8.153 1.00 90.19 74 LEU A CA 1
ATOM 577 C C . LEU A 1 74 ? 6.548 -2.252 -6.704 1.00 90.19 74 LEU A C 1
ATOM 579 O O . LEU A 1 74 ? 5.580 -1.846 -6.069 1.00 90.19 74 LEU A O 1
ATOM 583 N N . GLN A 1 75 ? 7.783 -2.252 -6.199 1.00 92.44 75 GLN A N 1
ATOM 584 C CA . GLN A 1 75 ? 8.114 -1.686 -4.887 1.00 92.44 75 GLN A CA 1
ATOM 585 C C . GLN A 1 75 ? 7.901 -0.166 -4.852 1.00 92.44 75 GLN A C 1
ATOM 587 O O . GLN A 1 75 ? 7.386 0.351 -3.865 1.00 92.44 75 GLN A O 1
ATOM 592 N N . LEU A 1 76 ? 8.194 0.555 -5.941 1.00 93.38 76 LEU A N 1
ATOM 593 C CA . LEU A 1 76 ? 7.825 1.968 -6.056 1.00 93.38 76 LEU A CA 1
ATOM 594 C C . LEU A 1 76 ? 6.303 2.154 -5.957 1.00 93.38 76 LEU A C 1
ATOM 596 O O . LEU A 1 76 ? 5.842 3.012 -5.208 1.00 93.38 76 LEU A O 1
ATOM 600 N N . PHE A 1 77 ? 5.512 1.337 -6.659 1.00 93.44 77 PHE A N 1
ATOM 601 C CA . PHE A 1 77 ? 4.048 1.404 -6.576 1.00 93.44 77 PHE A CA 1
ATOM 602 C C . PHE A 1 77 ? 3.508 1.052 -5.184 1.00 93.44 77 PHE A C 1
ATOM 604 O O . PHE A 1 77 ? 2.506 1.632 -4.774 1.00 93.44 77 PHE A O 1
ATOM 611 N N . VAL A 1 78 ? 4.178 0.170 -4.436 1.00 94.56 78 VAL A N 1
ATOM 612 C CA . VAL A 1 78 ? 3.878 -0.070 -3.014 1.00 94.56 78 VAL A CA 1
ATOM 613 C C . VAL A 1 78 ? 4.041 1.220 -2.208 1.00 94.56 78 VAL A C 1
ATOM 615 O O . VAL A 1 78 ? 3.114 1.626 -1.510 1.00 94.56 78 VAL A O 1
ATOM 618 N N . LEU A 1 79 ? 5.182 1.901 -2.340 1.00 94.31 79 LEU A N 1
ATOM 619 C CA . LEU A 1 79 ? 5.450 3.150 -1.619 1.00 94.31 79 LEU A CA 1
ATOM 620 C C . LEU A 1 79 ? 4.469 4.262 -2.004 1.00 94.31 79 LEU A C 1
ATOM 622 O O . LEU A 1 79 ? 3.996 5.002 -1.146 1.00 94.31 79 LEU A O 1
ATOM 626 N N . VAL A 1 80 ? 4.115 4.353 -3.284 1.00 93.94 80 VAL A N 1
ATOM 627 C CA . VAL A 1 80 ? 3.121 5.310 -3.783 1.00 93.94 80 VAL A CA 1
ATOM 628 C C . VAL A 1 80 ? 1.718 4.995 -3.261 1.00 93.94 80 VAL A C 1
ATOM 630 O O . VAL A 1 80 ? 0.987 5.918 -2.915 1.00 93.94 80 VAL A O 1
ATOM 633 N N . ALA A 1 81 ? 1.336 3.721 -3.149 1.00 93.75 81 ALA A N 1
ATOM 634 C CA . ALA A 1 81 ? 0.050 3.341 -2.566 1.00 93.75 81 ALA A CA 1
ATOM 635 C C . ALA A 1 81 ? -0.051 3.750 -1.087 1.00 93.75 81 ALA A C 1
ATOM 637 O O . ALA A 1 81 ? -1.102 4.229 -0.655 1.00 93.75 81 ALA A O 1
ATOM 638 N N . ILE A 1 82 ? 1.046 3.615 -0.331 1.00 93.69 82 ILE A N 1
ATOM 639 C CA . ILE A 1 82 ? 1.143 4.133 1.042 1.00 93.69 82 ILE A CA 1
ATOM 640 C C . ILE A 1 82 ? 1.012 5.655 1.028 1.00 93.69 82 ILE A C 1
ATOM 642 O O . ILE A 1 82 ? 0.197 6.195 1.766 1.00 93.69 82 ILE A O 1
ATOM 646 N N . TRP A 1 83 ? 1.734 6.343 0.142 1.00 92.75 83 TRP A N 1
ATOM 647 C CA . TRP A 1 83 ? 1.697 7.801 0.055 1.00 92.75 83 TRP A CA 1
ATOM 648 C C . TRP A 1 83 ? 0.302 8.357 -0.247 1.00 92.75 83 TRP A C 1
ATOM 650 O O . TRP A 1 83 ? -0.151 9.279 0.429 1.00 92.75 83 TRP A O 1
ATOM 660 N N . ILE A 1 84 ? -0.405 7.773 -1.216 1.00 90.94 84 ILE A N 1
ATOM 661 C CA . ILE A 1 84 ? -1.795 8.132 -1.531 1.00 90.94 84 ILE A CA 1
ATOM 662 C C . ILE A 1 84 ? -2.692 7.891 -0.317 1.00 90.94 84 ILE A C 1
ATOM 664 O O . ILE A 1 84 ? -3.501 8.744 0.030 1.00 90.94 84 ILE A O 1
ATOM 668 N N . SER A 1 85 ? -2.526 6.754 0.356 1.00 90.44 85 SER A N 1
ATOM 669 C CA . SER A 1 85 ? -3.327 6.419 1.535 1.00 90.44 85 SER A CA 1
ATOM 670 C C . SER A 1 85 ? -3.084 7.391 2.691 1.00 90.44 85 SER A C 1
ATOM 672 O O . SER A 1 85 ? -4.043 7.804 3.337 1.00 90.44 85 SER A O 1
ATOM 674 N N . SER A 1 86 ? -1.836 7.821 2.906 1.00 90.06 86 SER A N 1
ATOM 675 C CA . SER A 1 86 ? -1.495 8.871 3.873 1.00 90.06 86 SER A CA 1
ATOM 676 C C . SER A 1 86 ? -2.164 10.198 3.525 1.00 90.06 86 SER A C 1
ATOM 678 O O . SER A 1 86 ? -2.682 10.857 4.410 1.00 90.06 86 SER A O 1
ATOM 680 N N . LYS A 1 87 ? -2.224 10.591 2.246 1.00 88.12 87 LYS A N 1
ATOM 681 C CA . LYS A 1 87 ? -2.924 11.828 1.845 1.00 88.12 87 LYS A CA 1
ATOM 682 C C . LYS A 1 87 ? -4.426 11.801 2.147 1.00 88.12 87 LYS A C 1
ATOM 684 O O . LYS A 1 87 ? -5.015 12.861 2.309 1.00 88.12 87 LYS A O 1
ATOM 689 N N . ILE A 1 88 ? -5.043 10.618 2.153 1.00 85.81 88 ILE A N 1
ATOM 690 C CA . ILE A 1 88 ? -6.493 10.462 2.342 1.00 85.81 88 ILE A CA 1
ATOM 691 C C . ILE A 1 88 ? -6.860 10.390 3.825 1.00 85.81 88 ILE A C 1
ATOM 693 O O . ILE A 1 88 ? -7.851 10.987 4.231 1.00 85.81 88 ILE A O 1
ATOM 697 N N . TYR A 1 89 ? -6.094 9.628 4.609 1.00 82.38 89 TYR A N 1
ATOM 698 C CA . TYR A 1 89 ? -6.474 9.252 5.975 1.00 82.38 89 TYR A CA 1
ATOM 699 C C . TYR A 1 89 ? -5.577 9.842 7.066 1.00 82.38 89 TYR A C 1
ATOM 701 O O . TYR A 1 89 ? -5.885 9.670 8.242 1.00 82.38 89 TYR A O 1
ATOM 709 N N . ASP A 1 90 ? -4.471 10.496 6.711 1.00 75.62 90 ASP A N 1
ATOM 710 C CA . ASP A 1 90 ? -3.578 11.128 7.681 1.00 75.62 90 ASP A CA 1
ATOM 711 C C . ASP A 1 90 ? -3.786 12.647 7.708 1.00 75.62 90 ASP A C 1
ATOM 713 O O . ASP A 1 90 ? -3.871 13.297 6.663 1.00 75.62 90 ASP A O 1
ATOM 717 N N . SER A 1 91 ? -3.828 13.225 8.909 1.00 60.78 91 SER A N 1
ATOM 718 C CA . SER A 1 91 ? -3.986 14.673 9.111 1.00 60.78 91 SER A CA 1
ATOM 719 C C . SER A 1 91 ? -2.766 15.455 8.617 1.00 60.78 91 SER A C 1
ATOM 721 O O . SER A 1 91 ? -2.886 16.617 8.228 1.00 60.78 91 SER A O 1
ATOM 723 N N . PHE A 1 92 ? -1.587 14.822 8.610 1.00 63.84 92 PHE A N 1
ATOM 724 C CA . PHE A 1 92 ? -0.361 15.386 8.056 1.00 63.84 92 PHE A CA 1
ATOM 725 C C . PHE A 1 92 ? 0.175 14.480 6.947 1.00 63.84 92 PHE A C 1
ATOM 727 O O . PHE A 1 92 ? 0.848 13.483 7.196 1.00 63.84 92 PHE A O 1
ATOM 734 N N . SER A 1 93 ? -0.101 14.841 5.691 1.00 70.31 93 SER A N 1
ATOM 735 C CA . SER A 1 93 ? 0.418 14.096 4.543 1.00 70.31 93 SER A CA 1
ATOM 736 C C . SER A 1 93 ? 1.947 14.025 4.594 1.00 70.31 93 SER A C 1
ATOM 738 O O . SER A 1 93 ? 2.637 15.028 4.391 1.00 70.31 93 SER A O 1
ATOM 740 N N . LEU A 1 94 ? 2.483 12.813 4.743 1.00 79.19 94 LEU A N 1
ATOM 741 C CA . LEU A 1 94 ? 3.913 12.546 4.628 1.00 79.19 94 LEU A CA 1
ATOM 742 C C . LEU A 1 94 ? 4.480 13.125 3.321 1.00 79.19 94 LEU A C 1
ATOM 744 O O . LEU A 1 94 ? 3.948 12.929 2.221 1.00 79.19 94 LEU A O 1
ATOM 748 N N . SER A 1 95 ? 5.589 13.859 3.439 1.00 85.00 95 SER A N 1
ATOM 749 C CA . SER A 1 95 ? 6.274 14.427 2.278 1.00 85.00 95 SER A CA 1
ATOM 750 C C . SER A 1 95 ? 6.861 13.320 1.404 1.00 85.00 95 SER A C 1
ATOM 752 O O . SER A 1 95 ? 7.460 12.368 1.905 1.00 85.00 95 SER A O 1
ATOM 754 N N . VAL A 1 96 ? 6.822 13.511 0.083 1.00 86.88 96 VAL A N 1
ATOM 755 C CA . VAL A 1 96 ? 7.490 12.639 -0.901 1.00 86.88 96 VAL A CA 1
ATOM 756 C C . VAL A 1 96 ? 8.985 12.427 -0.604 1.00 86.88 96 VAL A C 1
ATOM 758 O O . VAL A 1 96 ? 9.566 11.423 -1.006 1.00 86.88 96 VAL A O 1
ATOM 761 N N . LYS A 1 97 ? 9.622 13.345 0.140 1.00 86.56 97 LYS A N 1
ATOM 762 C CA . LYS A 1 97 ? 11.020 13.216 0.581 1.00 86.56 97 LYS A CA 1
ATOM 763 C C . LYS A 1 97 ? 11.242 11.994 1.482 1.00 86.56 97 LYS A C 1
ATOM 765 O O . LYS A 1 97 ? 12.259 11.325 1.317 1.00 86.56 97 LYS A O 1
ATOM 770 N N . TYR A 1 98 ? 10.298 11.678 2.371 1.00 87.25 98 TYR A N 1
ATOM 771 C CA . TYR A 1 98 ? 10.383 10.502 3.245 1.00 87.25 98 TYR A CA 1
ATOM 772 C C . TYR A 1 98 ? 10.286 9.212 2.434 1.00 87.25 98 TYR A C 1
ATOM 774 O O . TYR A 1 98 ? 11.133 8.335 2.571 1.00 87.25 98 TYR A O 1
ATOM 782 N N . PHE A 1 99 ? 9.337 9.148 1.497 1.00 88.38 99 PHE A N 1
ATOM 783 C CA . PHE A 1 99 ? 9.200 8.011 0.584 1.00 88.38 99 PHE A CA 1
ATOM 784 C C . PHE A 1 99 ? 10.422 7.826 -0.315 1.00 88.38 99 PHE A C 1
ATOM 786 O O . PHE A 1 99 ? 10.852 6.699 -0.542 1.00 88.38 99 PHE A O 1
ATOM 793 N N . LYS A 1 100 ? 11.026 8.920 -0.788 1.00 89.75 100 LYS A N 1
ATOM 794 C CA . LYS A 1 100 ? 12.274 8.865 -1.555 1.00 89.75 100 LYS A CA 1
ATOM 795 C C . LYS A 1 100 ? 13.434 8.325 -0.714 1.00 89.75 100 LYS A C 1
ATOM 797 O O . LYS A 1 100 ? 14.185 7.483 -1.197 1.00 89.75 100 LYS A O 1
ATOM 802 N N . SER A 1 101 ? 13.581 8.801 0.524 1.00 89.19 101 SER A N 1
ATOM 803 C CA . SER A 1 101 ? 14.603 8.300 1.453 1.00 89.19 101 SER A CA 1
ATOM 804 C C . SER A 1 101 ? 14.427 6.800 1.702 1.00 89.19 101 SER A C 1
ATOM 806 O O . SER A 1 101 ? 15.372 6.026 1.563 1.00 89.19 101 SER A O 1
ATOM 808 N N . LEU A 1 102 ? 13.188 6.368 1.952 1.00 88.69 102 LEU A N 1
ATOM 809 C CA . LEU A 1 102 ? 12.865 4.962 2.158 1.00 88.69 102 LEU A CA 1
ATOM 810 C C . LEU A 1 102 ? 13.121 4.113 0.906 1.00 88.69 102 LEU A C 1
ATOM 812 O O . LEU A 1 102 ? 13.696 3.032 1.013 1.00 88.69 102 LEU A O 1
ATOM 816 N N . ALA A 1 103 ? 12.764 4.598 -0.287 1.00 88.00 103 ALA A N 1
ATOM 817 C CA . ALA A 1 103 ? 13.062 3.911 -1.544 1.00 88.00 103 ALA A CA 1
ATOM 818 C C . ALA A 1 103 ? 14.564 3.722 -1.764 1.00 88.00 103 ALA A C 1
ATOM 820 O O . ALA A 1 103 ? 14.971 2.646 -2.184 1.00 88.00 103 ALA A O 1
ATOM 821 N N . ASN A 1 104 ? 15.388 4.720 -1.438 1.00 88.44 104 ASN A N 1
ATOM 822 C CA . ASN A 1 104 ? 16.843 4.600 -1.555 1.00 88.44 104 ASN A CA 1
ATOM 823 C C . ASN A 1 104 ? 17.425 3.513 -0.638 1.00 88.44 104 ASN A C 1
ATOM 825 O O . ASN A 1 104 ? 18.424 2.893 -0.992 1.00 88.44 104 ASN A O 1
ATOM 829 N N . ASN A 1 105 ? 16.799 3.274 0.516 1.00 86.62 105 ASN A N 1
ATOM 830 C CA . ASN A 1 105 ? 17.237 2.249 1.464 1.00 86.62 105 ASN A CA 1
ATOM 831 C C . ASN A 1 105 ? 16.716 0.848 1.095 1.00 86.62 105 ASN A C 1
ATOM 833 O O . ASN A 1 105 ? 17.392 -0.151 1.340 1.00 86.62 105 ASN A O 1
ATOM 837 N N . THR A 1 106 ? 15.516 0.766 0.515 1.00 83.50 106 THR A N 1
ATOM 838 C CA . THR A 1 106 ? 14.793 -0.500 0.290 1.00 83.50 106 THR A CA 1
ATOM 839 C C . THR A 1 106 ? 14.940 -1.055 -1.127 1.00 83.50 106 THR A C 1
ATOM 841 O O . THR A 1 106 ? 14.973 -2.276 -1.301 1.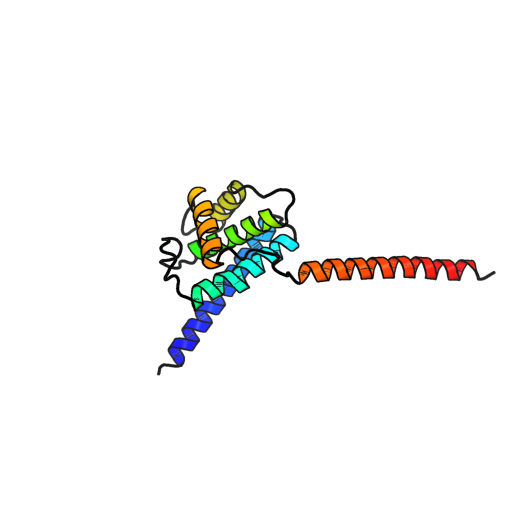00 83.50 106 THR A O 1
ATOM 844 N N . ILE A 1 107 ? 15.046 -0.193 -2.141 1.00 87.19 107 ILE A N 1
ATOM 845 C CA . ILE A 1 107 ? 15.145 -0.573 -3.553 1.00 87.19 107 ILE A CA 1
ATOM 846 C C . ILE A 1 107 ? 16.591 -0.376 -4.001 1.00 87.19 107 ILE A C 1
ATOM 848 O O . ILE A 1 107 ? 17.037 0.741 -4.255 1.00 87.19 107 ILE A O 1
ATOM 852 N N . LYS A 1 108 ? 17.337 -1.477 -4.101 1.00 81.19 108 LYS A N 1
ATOM 853 C CA . LYS A 1 108 ? 18.771 -1.442 -4.437 1.00 81.19 108 LYS A CA 1
ATOM 854 C C . LYS A 1 108 ? 19.020 -1.432 -5.944 1.00 81.19 108 LYS A C 1
ATOM 856 O O . LYS A 1 108 ? 20.091 -1.048 -6.393 1.00 81.19 108 LYS A O 1
ATOM 861 N N . GLU A 1 109 ? 18.041 -1.870 -6.726 1.00 82.25 109 GLU A N 1
ATOM 862 C CA . GLU A 1 109 ? 18.177 -2.093 -8.164 1.00 82.25 109 GLU A CA 1
ATOM 863 C C . GLU A 1 109 ? 18.018 -0.812 -8.996 1.00 82.25 109 GLU A C 1
ATOM 865 O O . GLU A 1 109 ? 18.471 -0.766 -10.139 1.00 82.25 109 GLU A O 1
ATOM 870 N N . GLN A 1 110 ? 17.346 0.214 -8.463 1.00 82.62 110 GLN A N 1
ATOM 871 C CA . GLN A 1 110 ? 17.090 1.465 -9.173 1.00 82.62 110 GLN A CA 1
ATOM 872 C C . GLN A 1 110 ? 16.865 2.628 -8.203 1.00 82.62 110 GLN A C 1
ATOM 874 O O . GLN A 1 110 ? 16.057 2.530 -7.283 1.00 82.62 110 GLN A O 1
ATOM 879 N N . HIS A 1 111 ? 17.507 3.765 -8.477 1.00 85.94 111 HIS A N 1
ATOM 880 C CA . HIS A 1 111 ? 17.241 5.017 -7.773 1.00 85.94 111 HIS A CA 1
ATOM 881 C C . HIS A 1 111 ? 16.095 5.780 -8.433 1.00 85.94 111 HIS A C 1
ATOM 883 O O . HIS A 1 111 ? 16.137 6.073 -9.629 1.00 85.94 111 HIS A O 1
ATOM 889 N N . PHE A 1 112 ? 15.090 6.135 -7.636 1.00 87.50 112 PHE A N 1
ATOM 890 C CA . PHE A 1 112 ? 13.938 6.905 -8.092 1.00 87.50 112 PHE A CA 1
ATOM 891 C C . PHE A 1 112 ? 14.049 8.371 -7.674 1.00 87.50 112 PHE A C 1
ATOM 893 O O . PHE A 1 112 ? 14.400 8.721 -6.542 1.00 87.50 112 PHE A O 1
ATOM 900 N N . THR A 1 113 ? 13.728 9.260 -8.605 1.00 89.81 113 THR A N 1
ATOM 901 C CA . THR A 1 113 ? 13.638 10.695 -8.355 1.00 89.81 113 THR A CA 1
ATOM 902 C C . THR A 1 113 ? 12.247 11.069 -7.856 1.00 89.81 113 THR A C 1
ATOM 904 O O . THR A 1 113 ? 11.275 10.342 -8.037 1.00 89.81 113 THR A O 1
ATOM 907 N N . THR A 1 114 ? 12.108 12.265 -7.286 1.00 89.50 114 THR A N 1
ATOM 908 C CA . THR A 1 114 ? 10.795 12.794 -6.890 1.00 89.50 114 THR A CA 1
ATOM 909 C C . THR A 1 114 ? 9.812 12.864 -8.067 1.00 89.50 114 THR A C 1
ATOM 911 O O . THR A 1 114 ? 8.617 12.650 -7.884 1.00 89.50 114 THR A O 1
ATOM 914 N N . LYS A 1 115 ? 10.303 13.119 -9.290 1.00 90.00 115 LYS A N 1
ATOM 915 C CA . LYS A 1 115 ? 9.469 13.126 -10.501 1.00 90.00 115 LYS A CA 1
ATOM 916 C C . LYS A 1 115 ? 8.918 11.734 -10.817 1.00 90.00 115 LYS A C 1
ATOM 918 O O . LYS A 1 115 ? 7.781 11.627 -11.267 1.00 90.00 115 LYS A O 1
ATOM 923 N N . ASP A 1 116 ? 9.687 10.685 -10.535 1.00 90.88 116 ASP A N 1
ATOM 924 C CA . ASP A 1 116 ? 9.254 9.303 -10.747 1.00 90.88 116 ASP A CA 1
ATOM 925 C C . ASP A 1 116 ? 8.147 8.910 -9.772 1.00 90.88 116 ASP A C 1
ATOM 927 O O . ASP A 1 116 ? 7.192 8.261 -10.184 1.00 90.88 116 ASP A O 1
ATOM 931 N N . PHE A 1 117 ? 8.210 9.380 -8.522 1.00 91.50 117 PHE A N 1
ATOM 932 C CA . PHE A 1 117 ? 7.124 9.211 -7.551 1.00 91.50 117 PHE A CA 1
ATOM 933 C C . PHE A 1 117 ? 5.824 9.876 -8.006 1.00 91.50 117 PHE A C 1
ATOM 935 O O . PHE A 1 117 ? 4.775 9.241 -7.976 1.00 91.50 117 PHE A O 1
ATOM 942 N N . LEU A 1 118 ? 5.889 11.125 -8.477 1.00 91.50 118 LEU A N 1
ATOM 943 C CA . LEU A 1 118 ? 4.713 11.837 -8.998 1.00 91.50 118 LEU A CA 1
ATOM 944 C C . LEU A 1 118 ? 4.135 11.145 -10.238 1.00 91.50 118 LEU A C 1
ATOM 946 O O . LEU A 1 118 ? 2.922 11.010 -10.389 1.00 91.50 118 LEU A O 1
ATOM 950 N N . LYS A 1 119 ? 5.007 10.663 -11.127 1.00 91.62 119 LYS A N 1
ATOM 951 C CA . LYS A 1 119 ? 4.583 9.909 -12.306 1.00 91.62 119 LYS A CA 1
ATOM 952 C C . LYS A 1 119 ? 3.958 8.570 -11.920 1.00 91.62 119 LYS A C 1
ATOM 954 O O . LYS A 1 119 ? 2.956 8.182 -12.511 1.00 91.62 119 LYS A O 1
ATOM 959 N N . ALA A 1 120 ? 4.533 7.870 -10.949 1.00 92.00 120 ALA A N 1
ATOM 960 C CA . ALA A 1 120 ? 4.010 6.609 -10.445 1.00 92.00 120 ALA A CA 1
ATOM 961 C C . ALA A 1 120 ? 2.663 6.796 -9.737 1.00 92.00 120 ALA A C 1
ATOM 963 O O . ALA A 1 120 ? 1.775 5.975 -9.938 1.00 92.00 120 ALA A O 1
ATOM 964 N N . GLU A 1 121 ? 2.472 7.892 -8.997 1.00 92.88 121 GLU A N 1
ATOM 965 C CA . GLU A 1 121 ? 1.168 8.289 -8.452 1.00 92.88 121 GLU A CA 1
ATOM 966 C C . GLU A 1 121 ? 0.135 8.423 -9.568 1.00 92.88 121 GLU A C 1
ATOM 968 O O . GLU A 1 121 ? -0.871 7.716 -9.552 1.00 92.88 121 GLU A O 1
ATOM 973 N N . LEU A 1 122 ? 0.418 9.236 -10.588 1.00 91.19 122 LEU A N 1
ATOM 974 C CA . LEU A 1 122 ? -0.492 9.419 -11.719 1.00 91.19 122 LEU A CA 1
ATOM 975 C C . LEU A 1 122 ? -0.821 8.093 -12.418 1.00 91.19 122 LEU A C 1
ATOM 977 O O . LEU A 1 122 ? -1.982 7.816 -12.708 1.00 91.19 122 LEU A O 1
ATOM 981 N N . VAL A 1 123 ? 0.191 7.262 -12.670 1.00 90.62 123 VAL A N 1
ATOM 982 C CA . VAL A 1 123 ? 0.016 5.959 -13.324 1.00 90.62 123 VAL A CA 1
ATOM 983 C C . VAL A 1 123 ? -0.834 5.022 -12.468 1.00 90.62 123 VAL A C 1
ATOM 985 O O . VAL A 1 123 ? -1.707 4.343 -13.005 1.00 90.62 123 VAL A O 1
ATOM 988 N N . LEU A 1 124 ? -0.618 4.990 -11.151 1.00 90.75 124 LEU A N 1
ATOM 989 C CA . LEU A 1 124 ? -1.426 4.187 -10.237 1.00 90.75 124 LEU A CA 1
ATOM 990 C C . LEU A 1 124 ? -2.888 4.630 -10.293 1.00 90.75 124 LEU A C 1
ATOM 992 O O . LEU A 1 124 ? -3.768 3.789 -10.481 1.00 90.75 124 LEU A O 1
ATOM 996 N N . MET A 1 125 ? -3.143 5.939 -10.223 1.00 89.94 125 MET A N 1
ATOM 997 C CA . MET A 1 125 ? -4.499 6.480 -10.335 1.00 89.94 125 MET A CA 1
ATOM 998 C C . MET A 1 125 ? -5.147 6.126 -11.676 1.00 89.94 125 MET A C 1
ATOM 1000 O O . MET A 1 125 ? -6.299 5.704 -11.697 1.00 89.94 125 MET A O 1
ATOM 1004 N N . GLN A 1 126 ? -4.414 6.230 -12.787 1.00 89.12 126 GLN A N 1
ATOM 1005 C CA . GLN A 1 126 ? -4.912 5.876 -14.121 1.00 89.12 126 GLN A CA 1
ATOM 1006 C C . GLN A 1 126 ? -5.275 4.392 -14.232 1.00 89.12 126 GLN A C 1
ATOM 1008 O O . GLN A 1 126 ? -6.337 4.062 -14.756 1.00 89.12 126 GLN A O 1
ATOM 1013 N N . VAL A 1 127 ? -4.433 3.494 -13.708 1.00 87.19 127 VAL A N 1
ATOM 1014 C CA . VAL A 1 127 ? -4.718 2.046 -13.680 1.00 87.19 127 VAL A CA 1
ATOM 1015 C C . VAL A 1 127 ? -5.969 1.747 -12.852 1.00 87.19 127 VAL A C 1
ATOM 1017 O O . VAL A 1 127 ? -6.733 0.845 -13.192 1.00 87.19 127 VAL A O 1
ATOM 1020 N N . LEU A 1 128 ? -6.206 2.522 -11.795 1.00 87.31 128 LEU A N 1
ATOM 1021 C CA . LEU A 1 128 ? -7.413 2.442 -10.973 1.00 87.31 128 LEU A CA 1
ATOM 1022 C C . LEU A 1 128 ? -8.581 3.281 -11.506 1.00 87.31 128 LEU A C 1
ATOM 1024 O O . LEU A 1 128 ? -9.590 3.399 -10.816 1.00 87.31 128 LEU A O 1
ATOM 1028 N N . LYS A 1 129 ? -8.457 3.887 -12.695 1.00 87.19 129 LYS A N 1
ATOM 1029 C CA . LYS A 1 129 ? -9.465 4.783 -13.288 1.00 87.19 129 LYS A CA 1
ATOM 1030 C C . LYS A 1 129 ? -9.928 5.896 -12.336 1.00 87.19 129 LYS A C 1
ATOM 1032 O O . LYS A 1 129 ? -11.076 6.315 -12.382 1.00 87.19 129 LYS A O 1
ATOM 1037 N N . PHE A 1 130 ? -9.027 6.369 -11.474 1.00 84.69 130 PHE A N 1
ATOM 1038 C CA . PHE A 1 130 ? -9.275 7.384 -10.444 1.00 84.69 130 PHE A CA 1
ATOM 1039 C C . PHE A 1 130 ? -10.349 7.009 -9.409 1.00 84.69 130 PHE A C 1
ATOM 1041 O O . PHE A 1 130 ? -10.769 7.853 -8.620 1.00 84.69 130 PHE A O 1
ATOM 1048 N N . GLU A 1 131 ? -10.756 5.741 -9.338 1.00 83.69 131 GLU A N 1
ATOM 1049 C CA . GLU A 1 131 ? -11.736 5.260 -8.367 1.00 83.69 131 GLU A CA 1
ATOM 1050 C C . GLU A 1 131 ? -11.095 5.097 -6.981 1.00 83.69 131 GLU A C 1
ATOM 1052 O O . GLU A 1 131 ? -10.970 3.993 -6.475 1.00 83.69 131 GLU A O 1
ATOM 1057 N N . ILE A 1 132 ? -10.631 6.162 -6.335 1.00 75.69 132 ILE A N 1
ATOM 1058 C CA . ILE A 1 132 ? -9.952 6.065 -5.023 1.00 75.69 132 ILE A CA 1
ATOM 1059 C C . ILE A 1 132 ? -10.950 6.260 -3.864 1.00 75.69 132 ILE A C 1
ATOM 1061 O O . ILE A 1 132 ? -10.596 6.102 -2.699 1.00 75.69 132 ILE A O 1
ATOM 1065 N N . GLY A 1 133 ? -12.206 6.594 -4.190 1.00 64.19 133 GLY A N 1
ATOM 1066 C CA . GLY A 1 133 ? -13.276 6.859 -3.230 1.00 64.19 133 GLY A CA 1
ATOM 1067 C C . GLY A 1 133 ? -13.500 5.699 -2.263 1.00 64.19 133 GLY A C 1
ATOM 1068 O O . GLY A 1 133 ? -13.388 4.544 -2.673 1.00 64.19 133 GLY A O 1
ATOM 1069 N N . MET A 1 134 ? -13.772 6.062 -0.996 1.00 59.03 134 MET A N 1
ATOM 1070 C CA . MET A 1 134 ? -13.913 5.208 0.193 1.00 59.03 134 MET A CA 1
ATOM 1071 C C . MET A 1 134 ? -13.653 3.734 -0.095 1.00 59.03 134 MET A C 1
ATOM 1073 O O . MET A 1 134 ? -14.579 2.948 -0.304 1.00 59.03 134 MET A O 1
ATOM 1077 N N . LEU A 1 135 ? -12.372 3.357 -0.090 1.00 62.34 135 LEU A N 1
ATOM 1078 C CA . LEU A 1 135 ? -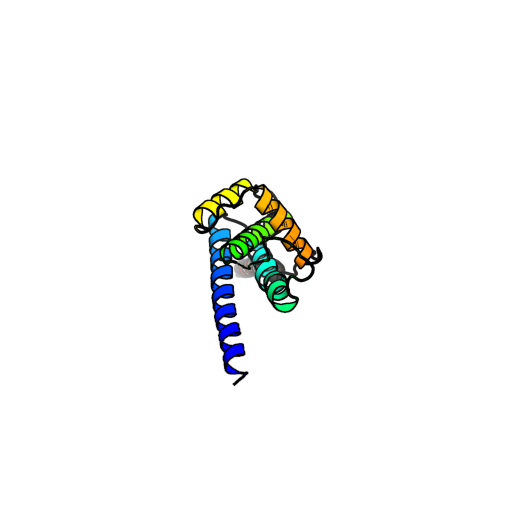12.011 1.965 0.122 1.00 62.34 135 LEU A CA 1
ATOM 1079 C C . LEU A 1 135 ? -12.759 1.572 1.399 1.00 62.34 135 LEU A C 1
ATOM 1081 O O . LEU A 1 135 ? -12.448 2.109 2.459 1.00 62.34 135 LEU A O 1
ATOM 1085 N N . SER A 1 136 ? -13.800 0.740 1.309 1.00 63.84 136 SER A N 1
ATOM 1086 C CA . SER A 1 136 ? -14.526 0.281 2.492 1.00 63.84 136 SER A CA 1
ATOM 1087 C C . SER A 1 136 ? -13.583 -0.649 3.247 1.00 63.84 136 SER A C 1
ATOM 1089 O O . SER A 1 136 ? -13.578 -1.864 3.041 1.00 63.84 136 SER A O 1
ATOM 1091 N N . ILE A 1 137 ? -12.667 -0.069 4.014 1.00 71.81 137 ILE A N 1
ATOM 1092 C CA . ILE A 1 137 ? -11.633 -0.817 4.704 1.00 71.81 137 ILE A CA 1
ATOM 1093 C C . ILE A 1 137 ? -12.326 -1.430 5.913 1.00 71.81 137 ILE A C 1
ATOM 1095 O O . ILE A 1 137 ? -12.826 -0.680 6.754 1.00 71.81 137 ILE A O 1
ATOM 1099 N N . PRO A 1 138 ? -12.345 -2.771 6.040 1.00 75.38 138 PRO A N 1
ATOM 1100 C CA . PRO A 1 138 ? -12.967 -3.435 7.182 1.00 75.38 138 PRO A CA 1
ATOM 1101 C C . PRO A 1 138 ? -12.491 -2.873 8.528 1.00 75.38 138 PRO A C 1
ATOM 1103 O O . PRO A 1 138 ? -13.252 -2.839 9.485 1.00 75.38 138 PRO A O 1
ATOM 1106 N N . PHE A 1 139 ? -11.249 -2.380 8.574 1.00 76.25 139 PHE A N 1
ATOM 1107 C CA . PHE A 1 139 ? -10.641 -1.738 9.734 1.00 76.25 139 PHE A CA 1
ATOM 1108 C C . PHE A 1 139 ? -11.496 -0.622 10.356 1.00 76.25 139 PHE A C 1
ATOM 1110 O O . PHE A 1 139 ? -11.658 -0.628 11.568 1.00 76.25 139 PHE A O 1
ATOM 1117 N N . CYS A 1 140 ? -12.094 0.275 9.562 1.00 75.69 140 CYS A N 1
ATOM 1118 C CA . CYS A 1 140 ? -12.914 1.363 10.111 1.00 75.69 140 CYS A CA 1
ATOM 1119 C C . CYS A 1 140 ? -14.141 0.819 10.861 1.00 75.69 140 CYS A C 1
ATOM 1121 O O . CYS A 1 140 ? -14.447 1.261 11.961 1.00 75.69 140 CYS A O 1
ATOM 1123 N N . PHE A 1 141 ? -14.783 -0.221 10.319 1.00 79.81 141 PHE A N 1
ATOM 1124 C CA . PHE A 1 141 ? -15.899 -0.885 10.997 1.00 79.81 141 PHE A CA 1
ATOM 1125 C C . PHE A 1 141 ? -15.458 -1.608 12.276 1.00 79.81 141 PHE A C 1
ATOM 1127 O O . PHE A 1 141 ? -16.214 -1.658 13.245 1.00 79.81 141 PHE A O 1
ATOM 1134 N N . PHE A 1 142 ? -14.246 -2.173 12.292 1.00 82.88 142 PHE A N 1
ATOM 1135 C CA . PHE A 1 142 ? -13.690 -2.797 13.492 1.00 82.88 142 PHE A CA 1
ATOM 1136 C C . PHE A 1 142 ? -13.360 -1.774 14.584 1.00 82.88 142 PHE A C 1
ATOM 1138 O O . PHE A 1 142 ? -13.620 -2.064 15.750 1.00 82.88 142 PHE A O 1
ATOM 1145 N N . GLU A 1 143 ? -12.838 -0.594 14.240 1.00 82.19 143 GLU A N 1
ATOM 1146 C CA . GLU A 1 143 ? -12.615 0.483 15.217 1.00 82.19 143 GLU A CA 1
ATOM 1147 C C . GLU A 1 143 ? -13.930 0.983 15.821 1.00 82.19 143 GLU A C 1
ATOM 1149 O O . GLU A 1 143 ? -14.042 1.091 17.046 1.00 82.19 143 GLU A O 1
ATOM 1154 N N . ASP A 1 144 ? -14.956 1.195 14.995 1.00 86.12 144 ASP A N 1
ATOM 1155 C CA . ASP A 1 144 ? -16.288 1.590 15.467 1.00 86.12 144 ASP A CA 1
ATOM 1156 C C . ASP A 1 144 ? -16.886 0.535 16.407 1.00 86.12 144 ASP A C 1
ATOM 1158 O O . ASP A 1 144 ? -17.464 0.853 17.450 1.00 86.12 144 ASP A O 1
ATOM 1162 N N . LEU A 1 145 ? -16.742 -0.744 16.049 1.00 89.25 145 LEU A N 1
ATOM 1163 C CA . LEU A 1 145 ? -17.233 -1.855 16.856 1.00 89.25 145 LEU A CA 1
ATOM 1164 C C . LEU A 1 145 ? -16.491 -1.954 18.196 1.00 89.25 145 LEU A C 1
ATOM 1166 O O . LEU A 1 145 ? -17.126 -2.140 19.234 1.00 89.25 145 LEU A O 1
ATOM 1170 N N . LEU A 1 146 ? -15.165 -1.807 18.190 1.00 88.25 146 LEU A N 1
ATOM 1171 C CA . LEU A 1 146 ? -14.350 -1.843 19.404 1.00 88.25 146 LEU A CA 1
ATOM 1172 C C . LEU A 1 146 ? -14.696 -0.683 20.342 1.00 88.25 146 LEU A C 1
ATOM 1174 O O . LEU A 1 146 ? -14.813 -0.884 21.551 1.00 88.25 146 LEU A O 1
ATOM 1178 N N . THR A 1 147 ? -14.926 0.503 19.780 1.00 90.25 147 THR A N 1
ATOM 1179 C CA . THR A 1 147 ? -15.369 1.682 20.530 1.00 90.25 147 THR A CA 1
ATOM 1180 C C . THR A 1 147 ? -16.693 1.395 21.230 1.00 90.25 147 THR A C 1
ATOM 1182 O O . THR A 1 147 ? -16.776 1.525 22.452 1.00 90.25 147 THR A O 1
ATOM 1185 N N . LYS A 1 148 ? -17.686 0.863 20.507 1.00 92.12 148 LYS A N 1
ATOM 1186 C CA . LYS A 1 148 ? -18.979 0.467 21.089 1.00 92.12 148 LYS A CA 1
ATOM 1187 C C . LYS A 1 148 ? -18.833 -0.584 22.190 1.00 92.12 148 LYS A C 1
ATOM 1189 O O . LYS A 1 148 ? -19.455 -0.456 23.242 1.00 92.12 148 LYS A O 1
ATOM 1194 N N . PHE A 1 149 ? -17.992 -1.603 21.998 1.00 92.31 149 PHE A N 1
ATOM 1195 C CA . PHE A 1 149 ? -17.732 -2.593 23.049 1.00 92.31 149 PHE A CA 1
ATOM 1196 C C . PHE A 1 149 ? -17.093 -1.968 24.290 1.00 92.31 149 PHE A C 1
ATOM 1198 O O . PHE A 1 149 ? -17.461 -2.325 25.409 1.00 92.31 149 PHE A O 1
ATOM 1205 N N . SER A 1 150 ? -16.172 -1.019 24.115 1.00 90.44 150 SER A N 1
ATOM 1206 C CA . SER A 1 150 ? -15.537 -0.321 25.234 1.00 90.44 150 SER A CA 1
ATOM 1207 C C . SER A 1 150 ? -16.533 0.533 26.029 1.00 90.44 150 SER A C 1
ATOM 1209 O O . SER A 1 150 ? -16.488 0.547 27.260 1.00 90.44 150 SER A O 1
ATOM 1211 N N . GLU A 1 151 ? -17.484 1.176 25.348 1.00 91.50 151 GLU A N 1
ATOM 1212 C CA . GLU A 1 151 ? -18.554 1.950 25.979 1.00 91.50 151 GLU A CA 1
ATOM 1213 C C . GLU A 1 151 ? -19.500 1.053 26.775 1.00 91.50 151 GLU A C 1
ATOM 1215 O O . GLU A 1 151 ? 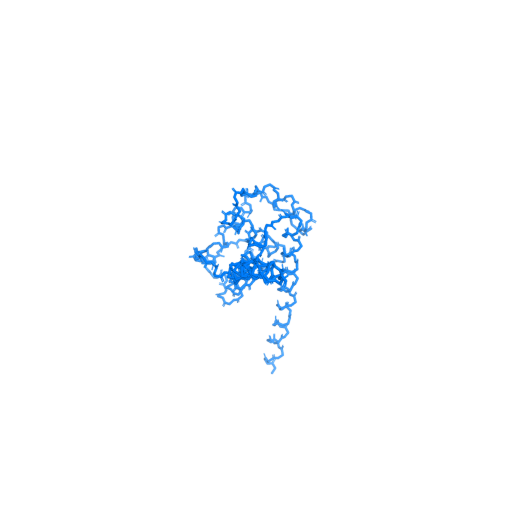-19.787 1.346 27.937 1.00 91.50 151 GLU A O 1
ATOM 1220 N N . VAL A 1 152 ? -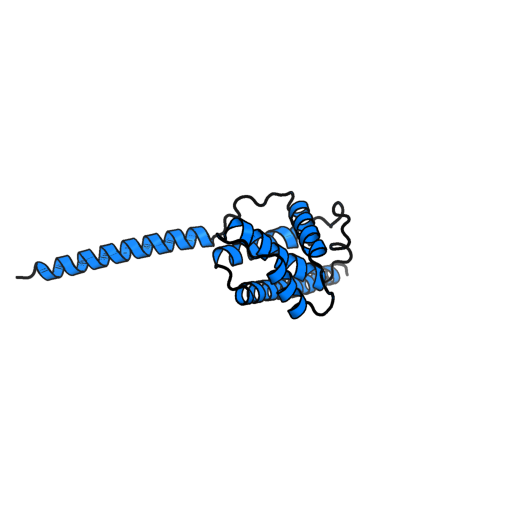19.923 -0.073 26.193 1.00 91.94 152 VAL A N 1
ATOM 1221 C CA . VAL A 1 152 ? -20.760 -1.067 26.879 1.00 91.94 152 VAL A CA 1
ATOM 1222 C C . VAL A 1 152 ? -20.039 -1.628 28.106 1.00 91.94 152 VAL A C 1
ATOM 1224 O O . VAL A 1 152 ? -20.625 -1.690 29.185 1.00 91.94 152 VAL A O 1
ATOM 1227 N N . ALA A 1 153 ? -18.752 -1.968 27.988 1.00 90.31 153 ALA A N 1
ATOM 1228 C CA . ALA A 1 153 ? -17.954 -2.446 29.116 1.00 90.31 153 ALA A CA 1
ATOM 1229 C C . ALA A 1 153 ? -17.808 -1.385 30.222 1.00 90.31 153 ALA A C 1
ATOM 1231 O O . ALA A 1 153 ? -17.829 -1.721 31.407 1.00 90.31 153 ALA A O 1
ATOM 1232 N N . ARG A 1 154 ? -17.684 -0.102 29.858 1.00 89.31 154 ARG A N 1
ATOM 1233 C CA . ARG A 1 154 ? -17.635 1.014 30.815 1.00 89.31 154 ARG A CA 1
ATOM 1234 C C . ARG A 1 154 ? -18.949 1.153 31.583 1.00 89.31 154 ARG A C 1
ATOM 1236 O O . ARG A 1 154 ? -18.904 1.274 32.803 1.00 89.31 154 ARG A O 1
ATOM 1243 N N . VAL A 1 155 ? -20.090 1.105 30.893 1.00 89.50 155 VAL A N 1
ATOM 1244 C CA . VAL A 1 155 ? -21.417 1.153 31.532 1.00 89.50 155 VAL A CA 1
ATOM 1245 C C . VAL A 1 155 ? -21.630 -0.068 32.428 1.00 89.50 155 VAL A C 1
ATOM 1247 O O . VAL A 1 155 ? -22.065 0.083 33.564 1.00 89.50 155 VAL A O 1
ATOM 1250 N N . GLY A 1 156 ? -21.243 -1.262 31.970 1.00 86.12 156 GLY A N 1
ATOM 1251 C CA . GLY A 1 156 ? -21.320 -2.489 32.768 1.00 86.12 156 GLY A CA 1
ATOM 1252 C C . GLY A 1 156 ? -20.542 -2.394 34.083 1.00 86.12 156 GLY A C 1
ATOM 1253 O O . GLY A 1 156 ? -21.084 -2.734 35.128 1.00 86.12 156 GLY A O 1
ATOM 1254 N N . LYS A 1 157 ? -19.319 -1.842 34.057 1.00 85.25 157 LYS A N 1
ATOM 1255 C CA . LYS A 1 157 ? -18.543 -1.580 35.282 1.00 85.25 157 LYS A CA 1
ATOM 1256 C C . LYS A 1 157 ? -19.264 -0.626 36.236 1.00 85.25 157 LYS A C 1
ATOM 1258 O O . LYS A 1 157 ? -19.250 -0.849 37.438 1.00 85.25 157 LYS A O 1
ATOM 1263 N N . GLN A 1 158 ? -19.889 0.432 35.723 1.00 80.81 158 GLN A N 1
ATOM 1264 C CA . GLN A 1 158 ? -20.618 1.392 36.560 1.00 80.81 158 GLN A CA 1
ATOM 1265 C C . GLN A 1 158 ? -21.844 0.763 37.236 1.00 80.81 158 GLN A C 1
ATOM 1267 O O . GLN A 1 158 ? -22.127 1.085 38.384 1.00 80.81 158 GLN A O 1
ATOM 1272 N N . LEU A 1 159 ? -22.534 -0.155 36.556 1.00 78.19 159 LEU A N 1
ATOM 1273 C CA . LEU A 1 159 ? -23.680 -0.872 37.119 1.00 78.19 159 LEU A CA 1
ATOM 1274 C C . LEU A 1 159 ? -23.258 -1.903 38.173 1.00 78.19 159 LEU A C 1
ATOM 1276 O O . LEU A 1 159 ? -23.906 -1.989 39.209 1.00 78.19 159 LEU A O 1
ATOM 1280 N N . SER A 1 160 ? -22.142 -2.613 37.971 1.00 68.62 160 SER A N 1
ATOM 1281 C CA . SER A 1 160 ? -21.637 -3.572 38.965 1.00 68.62 160 SER A CA 1
ATOM 1282 C C . SER A 1 160 ? -21.191 -2.916 40.277 1.00 68.62 160 SER A C 1
ATOM 1284 O O . SER A 1 160 ? -21.340 -3.522 41.329 1.00 68.62 160 SER A O 1
ATOM 1286 N N . PHE A 1 161 ? -20.688 -1.675 40.245 1.00 58.62 161 PHE A N 1
ATOM 1287 C CA . PHE A 1 161 ? -20.369 -0.930 41.475 1.00 58.62 161 PHE A CA 1
ATOM 1288 C C . PHE A 1 161 ? -21.613 -0.347 42.167 1.00 58.62 161 PHE A C 1
ATOM 1290 O O . PHE A 1 161 ? -21.585 -0.113 43.369 1.00 58.62 161 PHE A O 1
ATOM 1297 N N . GLY A 1 162 ? -22.710 -0.130 41.433 1.00 54.38 162 GLY A N 1
ATOM 1298 C CA . GLY A 1 162 ? -23.980 0.327 42.008 1.00 54.38 162 GLY A CA 1
ATOM 1299 C C . GLY A 1 162 ? -24.753 -0.762 42.761 1.00 54.38 162 GLY A C 1
ATOM 1300 O O . GLY A 1 162 ? -25.609 -0.439 43.579 1.00 54.38 162 GLY A O 1
ATOM 1301 N N . GLU A 1 163 ? -24.455 -2.041 42.511 1.00 53.50 163 GLU A N 1
ATOM 1302 C CA . GLU A 1 163 ? -25.053 -3.166 43.245 1.00 53.50 163 GLU A CA 1
ATOM 1303 C C . GLU A 1 163 ? -24.361 -3.431 44.597 1.00 53.50 163 GLU A C 1
ATOM 1305 O O . GLU A 1 163 ? -25.028 -3.867 45.533 1.00 53.50 163 GLU A O 1
ATOM 1310 N N . GLU A 1 164 ? -23.070 -3.103 44.753 1.00 51.81 164 GLU A N 1
ATOM 1311 C CA . GLU A 1 164 ? -22.348 -3.243 46.035 1.00 51.81 164 GLU A CA 1
ATOM 1312 C C . GLU A 1 164 ? -22.712 -2.157 47.071 1.00 51.81 164 GLU A C 1
ATOM 1314 O O . GLU A 1 164 ? -22.630 -2.411 48.271 1.00 51.81 164 GLU A O 1
ATOM 1319 N N . GLU A 1 165 ? -23.185 -0.974 46.657 1.00 50.12 165 GLU A N 1
ATOM 1320 C CA . GLU A 1 165 ? -23.639 0.080 47.590 1.00 50.12 165 GLU A CA 1
ATOM 1321 C C . GLU A 1 165 ? -25.077 -0.121 48.120 1.00 50.12 165 GLU A C 1
ATOM 1323 O O . GLU A 1 165 ? -25.542 0.658 48.953 1.00 50.12 165 GLU A O 1
ATOM 1328 N N . MET A 1 166 ? -25.791 -1.170 47.686 1.00 49.12 166 MET A N 1
ATOM 1329 C CA . MET A 1 166 ? -27.152 -1.495 48.155 1.00 49.12 166 MET A CA 1
ATOM 1330 C C . MET A 1 166 ? -27.245 -2.726 49.069 1.00 49.12 166 MET A C 1
ATOM 1332 O O . MET A 1 166 ? -28.349 -3.133 49.432 1.00 49.12 166 MET A O 1
ATOM 1336 N N . THR A 1 167 ? -26.122 -3.294 49.509 1.00 48.88 167 THR A N 1
ATOM 1337 C CA . THR A 1 167 ? -26.101 -4.255 50.623 1.00 48.88 167 THR A CA 1
ATOM 1338 C C . THR A 1 167 ? -25.754 -3.535 51.926 1.00 48.88 167 THR A C 1
ATOM 1340 O O . THR A 1 167 ? -24.582 -3.411 52.277 1.00 48.88 167 THR A O 1
ATOM 1343 N N . PHE A 1 168 ? -26.791 -3.034 52.606 1.00 43.34 168 PHE A N 1
ATOM 1344 C CA . PHE A 1 168 ? -26.763 -2.654 54.025 1.00 43.34 168 PHE A CA 1
ATOM 1345 C C . PHE A 1 168 ? -26.992 -3.877 54.918 1.00 43.34 168 PHE A C 1
ATOM 1347 O O . PHE A 1 168 ? -27.817 -4.738 54.528 1.00 43.34 168 PHE A O 1
#

InterPro domains:
  IPR006671 Cyclin, N-terminal [PF00134] (14-132)
  IPR036915 Cyclin-like superfamily [SSF47954] (9-132)

Foldseek 3Di:
DPPVVVVVVVVVLVVLLVVLLVLLVVLCVVVVDDPQLSLQLCCLQNVQQSCLLVPVPCVPPPDVLSVPVDSLSSNLLSLLSSQVSCVVPPPDRDDVVSSQVVSVVRPVPDRDDSVNSVVSNVSSCVSNVVPSPPPVRVVVVVVVVVVVVVVVVVVVVVVVVVVVVPPD

Sequence (168 aa):
MQREGSRVKKEVCSCLRARLVESLIQSTQDLQVSPVVKYSALSLFANRFYPSLIGAGTKDAKSWLLQPLRKSNLQLFVLVAIWISSKIYDSFSLSVKYFKSLANNTIKEQHFTTKDFLKAELVLMQVLKFEIGMLSIPFCFFEDLLTKFSEVARVGKQLSFGEEEMTF

Secondary structure (DSSP, 8-state):
-HHHHHHHHHHHHHHHHHHHHHHHHHHHHHTT--HHHHHHHHIIIIIIIHHHHHHS-SSS---TTTSS--HHHHHHHHHHHHHHHHHHH-SS---HHHHHHHHHHH--S-PPPHHHHHHHHHHHHHHTTT--TT---HHHHHHHHHHHHHHHHHHHHHHHHHHHTT--

Organism: Solanum verrucosum (NCBI:txid315347)

pLDDT: mean 79.64, std 15.32, range [35.0, 94.56]

Radius of gyration: 21.55 Å; chains: 1; bounding box: 46×45×77 Å